Protein AF-I3Y999-F1 (afdb_monomer_lite)

Foldseek 3Di:
DDDPVQVVVVVVCVVVVNPPPQEDEAEPPPPDDDDPGGHYHYDYDDDPPPPCPPPDDD

Organism: Thiocystis violascens (strain ATCC 17096 / DSM 198 / 6111) (NCBI:txid765911)

pLDDT: mean 80.51, std 9.13, range [46.12, 90.56]

Radius of gyration: 18.33 Å; chains: 1; bounding box: 45×26×50 Å

Secondary structure (DSSP, 8-state):
---HHHHHHHHHHHHHTPPTT-EEEEEGGG-PPPPSSSEEEEE-PPPP----------

Sequence (58 aa):
MPSQIETRIEKLENSMGAGPGRVVVLFEDDGQPVPEAGTVIRVRFIEPEVRDDDQTTH

Structure (mmCIF, N/CA/C/O backb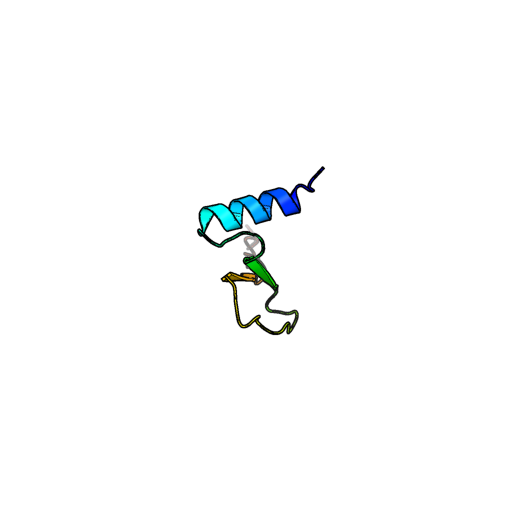one):
data_AF-I3Y999-F1
#
_entry.id   AF-I3Y999-F1
#
loop_
_atom_site.group_PDB
_atom_site.id
_atom_site.type_symbol
_atom_site.label_atom_id
_atom_site.label_alt_id
_atom_site.label_comp_id
_atom_site.label_asym_id
_atom_site.label_entity_id
_atom_site.label_seq_id
_atom_site.pdbx_PDB_ins_code
_atom_site.Cartn_x
_atom_site.Cartn_y
_atom_site.Cartn_z
_atom_site.occupancy
_atom_site.B_iso_or_equiv
_atom_site.auth_seq_id
_atom_site.auth_comp_id
_atom_site.auth_asym_id
_atom_site.auth_atom_id
_atom_site.pdbx_PDB_model_num
ATOM 1 N N . MET A 1 1 ? 11.675 -8.421 15.314 1.00 72.81 1 MET A N 1
ATOM 2 C CA . MET A 1 1 ? 11.886 -7.009 14.928 1.00 72.81 1 MET A CA 1
ATOM 3 C C . MET A 1 1 ? 11.227 -6.817 13.576 1.00 72.81 1 MET A C 1
ATOM 5 O O . MET A 1 1 ? 11.406 -7.717 12.762 1.00 72.81 1 MET A O 1
ATOM 9 N N . PRO A 1 2 ? 10.454 -5.743 13.355 1.00 72.50 2 PRO A N 1
ATOM 10 C CA . PRO A 1 2 ? 9.825 -5.511 12.062 1.00 72.50 2 PRO A CA 1
ATOM 11 C C . PRO A 1 2 ? 10.887 -5.247 10.992 1.00 72.50 2 PRO A C 1
ATOM 13 O O . PRO A 1 2 ? 11.937 -4.655 11.260 1.00 72.50 2 PRO A O 1
ATOM 16 N N . SER A 1 3 ? 10.618 -5.717 9.783 1.00 90.56 3 SER A N 1
ATOM 17 C CA . SER A 1 3 ? 11.432 -5.428 8.610 1.00 90.56 3 SER A CA 1
ATOM 18 C C . SER A 1 3 ? 11.335 -3.946 8.233 1.00 90.56 3 SER A C 1
ATOM 20 O O . SER A 1 3 ? 10.367 -3.253 8.554 1.00 90.56 3 SER A O 1
ATOM 22 N N . GLN A 1 4 ? 12.326 -3.441 7.490 1.00 88.88 4 GLN A N 1
ATOM 23 C CA . GLN A 1 4 ? 12.276 -2.066 6.978 1.00 88.88 4 GLN A CA 1
ATOM 24 C C . GLN A 1 4 ? 11.055 -1.814 6.082 1.00 88.88 4 GLN A C 1
ATOM 26 O O . GLN A 1 4 ? 10.574 -0.684 6.017 1.00 88.88 4 GLN A O 1
ATOM 31 N N . ILE A 1 5 ? 10.569 -2.849 5.391 1.00 85.00 5 ILE A N 1
ATOM 32 C CA . ILE A 1 5 ? 9.383 -2.770 4.536 1.00 85.00 5 ILE A CA 1
ATOM 33 C C . ILE A 1 5 ? 8.139 -2.577 5.406 1.00 85.00 5 ILE A C 1
ATOM 35 O O . ILE A 1 5 ? 7.393 -1.629 5.180 1.00 85.00 5 ILE A O 1
ATOM 39 N N . GLU A 1 6 ? 7.974 -3.390 6.450 1.00 84.75 6 GLU A N 1
ATOM 40 C CA . GLU A 1 6 ? 6.856 -3.277 7.399 1.00 84.75 6 GLU A CA 1
ATOM 41 C C . GLU A 1 6 ? 6.810 -1.888 8.051 1.00 84.75 6 GLU A C 1
ATOM 43 O O . GLU A 1 6 ? 5.770 -1.236 8.036 1.00 84.75 6 GLU A O 1
ATOM 48 N N . THR A 1 7 ? 7.952 -1.361 8.513 1.00 89.44 7 THR A N 1
ATOM 49 C CA . THR A 1 7 ? 8.020 -0.001 9.085 1.00 89.44 7 THR A CA 1
ATOM 50 C C . THR A 1 7 ? 7.664 1.094 8.071 1.00 89.44 7 THR A C 1
ATOM 52 O O . THR A 1 7 ? 7.137 2.143 8.442 1.00 89.44 7 THR A O 1
ATOM 55 N N . ARG A 1 8 ? 7.974 0.904 6.782 1.00 88.62 8 ARG A N 1
ATOM 56 C CA . ARG A 1 8 ? 7.619 1.875 5.733 1.00 88.62 8 ARG A CA 1
ATOM 57 C C . ARG A 1 8 ? 6.130 1.831 5.396 1.00 88.62 8 ARG A C 1
ATOM 59 O O . ARG A 1 8 ? 5.552 2.896 5.198 1.00 88.62 8 ARG A O 1
ATOM 66 N N . ILE A 1 9 ? 5.525 0.645 5.374 1.00 85.94 9 ILE A N 1
ATOM 67 C CA . ILE A 1 9 ? 4.079 0.485 5.169 1.00 85.94 9 ILE A CA 1
ATOM 68 C C . ILE A 1 9 ? 3.317 1.120 6.336 1.00 85.94 9 ILE A C 1
ATOM 70 O O . ILE A 1 9 ? 2.434 1.935 6.101 1.00 85.94 9 ILE A O 1
ATOM 74 N N . GLU A 1 10 ? 3.732 0.874 7.579 1.00 88.25 10 GLU A N 1
ATOM 75 C CA . GLU A 1 10 ? 3.111 1.484 8.765 1.00 88.25 10 GLU A CA 1
ATOM 76 C C . GLU A 1 10 ? 3.155 3.026 8.719 1.00 88.25 10 GLU A C 1
ATOM 78 O O . GLU A 1 10 ? 2.184 3.713 9.041 1.00 88.25 10 GLU A O 1
ATOM 83 N N . LYS A 1 11 ? 4.272 3.613 8.271 1.00 89.81 11 LYS A N 1
ATOM 84 C CA . LYS A 1 11 ? 4.374 5.073 8.086 1.00 89.81 11 LYS A CA 1
ATOM 85 C C . LYS A 1 11 ? 3.418 5.597 7.017 1.00 89.81 11 LYS A C 1
ATOM 87 O O . LYS A 1 11 ? 2.886 6.694 7.172 1.00 89.81 11 LYS A O 1
ATOM 92 N N . LEU A 1 12 ? 3.227 4.834 5.946 1.00 87.81 12 LEU A N 1
ATOM 93 C CA . LEU A 1 12 ? 2.318 5.174 4.857 1.00 87.81 12 LEU A CA 1
ATOM 94 C C . LEU A 1 12 ? 0.849 5.078 5.293 1.00 87.81 12 LEU A C 1
ATOM 96 O O . LEU A 1 12 ? 0.050 5.948 4.965 1.00 87.81 12 LEU A O 1
ATOM 100 N N . GLU A 1 13 ? 0.501 4.066 6.086 1.00 89.31 13 GLU A N 1
ATOM 101 C CA . GLU A 1 13 ? -0.822 3.935 6.708 1.00 89.31 13 GLU A CA 1
ATOM 102 C C . GLU A 1 13 ? -1.144 5.154 7.578 1.00 89.31 13 GLU A C 1
ATOM 104 O O . GLU A 1 13 ? -2.163 5.822 7.377 1.00 89.31 13 GLU A O 1
ATOM 109 N N . ASN A 1 14 ? -0.210 5.515 8.462 1.00 89.38 14 ASN A N 1
ATOM 110 C CA . ASN A 1 14 ? -0.348 6.671 9.344 1.00 89.38 14 ASN A CA 1
ATOM 111 C C . ASN A 1 14 ? -0.466 8.000 8.580 1.00 89.38 14 ASN A C 1
ATOM 113 O O . ASN A 1 14 ? -1.275 8.846 8.960 1.00 89.38 14 ASN A O 1
ATOM 117 N N . SER A 1 15 ? 0.305 8.206 7.504 1.00 89.25 15 SER A N 1
ATOM 118 C CA . SER A 1 15 ? 0.262 9.463 6.740 1.00 89.25 15 SER A CA 1
ATOM 119 C C . SER A 1 15 ? -1.036 9.645 5.952 1.00 89.25 15 SER A C 1
ATOM 121 O O . SER A 1 15 ? -1.474 10.777 5.749 1.00 89.25 15 SER A O 1
ATOM 123 N N . MET A 1 16 ? -1.674 8.548 5.541 1.00 85.81 16 MET A N 1
ATOM 124 C CA . MET A 1 16 ? -2.957 8.573 4.834 1.00 85.81 16 MET A CA 1
ATOM 125 C C . MET A 1 16 ? -4.168 8.548 5.777 1.00 85.81 16 MET A C 1
ATOM 127 O O . MET A 1 16 ? -5.302 8.611 5.306 1.00 85.81 16 MET A O 1
ATOM 131 N N . GLY A 1 17 ? -3.956 8.410 7.092 1.00 86.12 17 GLY A N 1
ATOM 132 C CA . GLY A 1 17 ? -5.035 8.150 8.051 1.00 86.12 17 GLY A CA 1
ATOM 133 C C . GLY A 1 17 ? -5.748 6.814 7.800 1.00 86.12 17 GLY A C 1
ATOM 134 O O . GLY A 1 17 ? -6.877 6.614 8.253 1.00 86.12 17 GLY A O 1
ATOM 135 N N . ALA A 1 18 ? -5.110 5.905 7.058 1.00 78.75 18 ALA A N 1
ATOM 136 C CA . ALA A 1 18 ? -5.612 4.563 6.839 1.00 78.75 18 ALA A CA 1
ATOM 137 C C . ALA A 1 18 ? -5.295 3.746 8.095 1.00 78.75 18 ALA A C 1
ATOM 139 O O . ALA A 1 18 ? -4.154 3.704 8.543 1.00 78.75 18 ALA A O 1
ATOM 140 N N . GLY A 1 19 ? -6.314 3.130 8.699 1.00 81.19 19 GLY A N 1
ATOM 141 C CA . GLY A 1 19 ? -6.102 2.247 9.848 1.00 81.19 19 GLY A CA 1
ATOM 142 C C . GLY A 1 19 ? -5.075 1.141 9.545 1.00 81.19 19 GLY A C 1
ATOM 143 O O . GLY A 1 19 ? -4.837 0.835 8.376 1.00 81.19 19 GLY A O 1
ATOM 144 N N . PRO A 1 20 ? -4.491 0.518 10.579 1.00 83.31 20 PRO A N 1
ATOM 145 C CA . PRO A 1 20 ? -3.448 -0.488 10.404 1.00 83.31 20 PRO A CA 1
ATOM 146 C C . PRO A 1 20 ? -3.924 -1.657 9.535 1.00 83.31 20 PRO A C 1
ATOM 148 O O . PRO A 1 20 ? -5.052 -2.140 9.689 1.00 83.31 20 PRO A O 1
ATOM 151 N N . GLY A 1 21 ? -3.060 -2.108 8.628 1.00 81.12 21 GLY A N 1
ATOM 152 C CA . GLY A 1 21 ? -3.332 -3.198 7.690 1.00 81.12 21 GLY A CA 1
ATOM 153 C C . GLY A 1 21 ? -4.360 -2.863 6.605 1.00 81.12 21 GLY A C 1
ATOM 154 O O . GLY A 1 21 ? -4.928 -3.780 6.012 1.00 81.12 21 GLY A O 1
ATOM 155 N N . ARG A 1 22 ? -4.661 -1.580 6.366 1.00 85.19 22 ARG A N 1
ATOM 156 C CA . ARG A 1 22 ? -5.644 -1.164 5.346 1.00 85.19 22 ARG A CA 1
ATOM 157 C C . ARG A 1 22 ? -5.028 -0.692 4.047 1.00 85.19 22 ARG A C 1
ATOM 159 O O . ARG A 1 22 ? -5.783 -0.341 3.142 1.00 85.19 22 ARG A O 1
ATOM 166 N N . VAL A 1 23 ? -3.705 -0.673 3.941 1.00 85.88 23 VAL A N 1
ATOM 167 C CA . VAL A 1 23 ? -3.027 -0.275 2.709 1.00 85.88 23 VAL A CA 1
ATOM 168 C C . VAL A 1 23 ? -2.594 -1.501 1.931 1.00 85.88 23 VAL A C 1
ATOM 170 O O . VAL A 1 23 ? -1.858 -2.345 2.433 1.00 85.88 23 VAL A O 1
ATOM 173 N N . VAL A 1 24 ? -3.041 -1.572 0.680 1.00 85.06 24 VAL A N 1
ATOM 174 C CA . VAL A 1 24 ? -2.683 -2.646 -0.247 1.00 85.06 24 VAL A CA 1
ATOM 175 C C . VAL A 1 24 ? -1.951 -2.040 -1.433 1.00 85.06 24 VAL A C 1
ATOM 177 O O . VAL A 1 24 ? -2.449 -1.113 -2.072 1.00 85.06 24 VAL A O 1
ATOM 180 N N . VAL A 1 25 ? -0.759 -2.558 -1.718 1.00 84.25 25 VAL A N 1
ATOM 181 C CA . VAL A 1 25 ? 0.049 -2.154 -2.872 1.00 84.25 25 VAL A CA 1
ATOM 182 C C . VAL A 1 25 ? -0.150 -3.184 -3.976 1.00 84.25 25 VAL A C 1
ATOM 184 O O . VAL A 1 25 ? 0.135 -4.361 -3.768 1.00 84.25 25 VAL A O 1
ATOM 187 N N . LEU A 1 26 ? -0.648 -2.739 -5.128 1.00 87.25 26 LEU A N 1
ATOM 188 C CA . LEU A 1 26 ? -0.856 -3.568 -6.314 1.00 87.25 26 LEU A CA 1
ATOM 189 C C . LEU A 1 26 ? 0.037 -3.072 -7.446 1.00 87.25 26 LEU A C 1
ATOM 191 O O . LEU A 1 26 ? 0.091 -1.871 -7.710 1.00 87.25 26 LEU A O 1
ATOM 195 N N . PHE A 1 27 ? 0.693 -3.991 -8.142 1.00 85.88 27 PHE A N 1
ATOM 196 C CA . PHE A 1 27 ? 1.406 -3.684 -9.379 1.00 85.88 27 PHE A CA 1
ATOM 197 C C . PHE A 1 27 ? 0.433 -3.827 -10.553 1.00 85.88 27 PHE A C 1
ATOM 199 O O . PHE A 1 27 ? -0.305 -4.811 -10.615 1.00 85.88 27 PHE A O 1
ATOM 206 N N . GLU A 1 28 ? 0.367 -2.828 -11.441 1.00 78.06 28 GLU A N 1
ATOM 207 C CA . GLU A 1 28 ? -0.640 -2.811 -12.520 1.00 78.06 28 GLU A CA 1
ATOM 208 C C . GLU A 1 28 ? -0.545 -4.031 -13.452 1.00 78.06 28 GLU A C 1
ATOM 210 O O . GLU A 1 28 ? -1.572 -4.510 -13.930 1.00 78.06 28 GLU A O 1
ATOM 215 N N . ASP A 1 29 ? 0.656 -4.573 -13.651 1.00 77.50 29 ASP A N 1
ATOM 216 C CA . ASP A 1 29 ? 0.911 -5.685 -14.573 1.00 77.50 29 ASP A CA 1
ATOM 217 C C . ASP A 1 29 ? 0.594 -7.074 -13.985 1.00 77.50 29 ASP A C 1
ATOM 219 O O . ASP A 1 29 ? 0.537 -8.062 -14.716 1.00 77.50 29 ASP A O 1
ATOM 223 N N . ASP A 1 30 ? 0.339 -7.168 -12.677 1.00 76.38 30 ASP A N 1
ATOM 224 C CA . ASP A 1 30 ? 0.158 -8.448 -11.977 1.00 76.38 30 ASP A CA 1
ATOM 225 C C . ASP A 1 30 ? -1.274 -9.011 -12.084 1.00 76.38 30 ASP A C 1
ATOM 227 O O . ASP A 1 30 ? -1.554 -10.111 -11.603 1.00 76.38 30 ASP A O 1
ATOM 231 N N . GLY A 1 31 ? -2.213 -8.268 -12.687 1.00 77.62 31 GLY A N 1
ATOM 232 C CA . GLY A 1 31 ? -3.603 -8.711 -12.879 1.00 77.62 31 GLY A CA 1
ATOM 233 C C . GLY A 1 31 ? -4.357 -9.013 -11.576 1.00 77.62 31 GLY A C 1
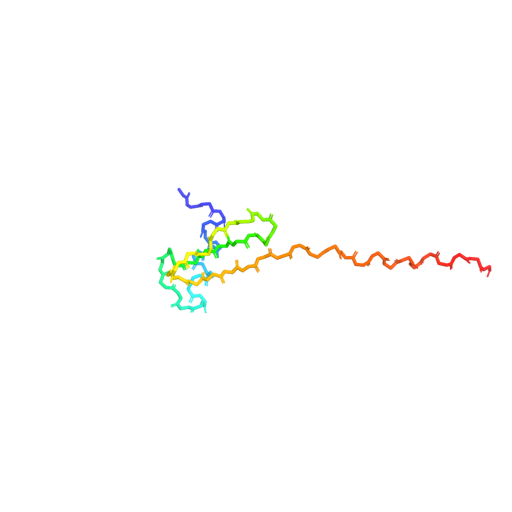ATOM 234 O O . GLY A 1 31 ? -5.372 -9.712 -11.589 1.00 77.62 31 GLY A O 1
ATOM 235 N N . GLN A 1 32 ? -3.859 -8.517 -10.441 1.00 79.88 32 GLN A N 1
ATOM 236 C CA . GLN A 1 32 ? -4.409 -8.835 -9.130 1.00 79.88 32 GLN A CA 1
ATOM 237 C C . GLN A 1 32 ? -5.762 -8.145 -8.901 1.00 79.88 32 GLN A C 1
ATOM 239 O O . GLN A 1 32 ? -5.929 -6.965 -9.228 1.00 79.88 32 GLN A O 1
ATOM 244 N N . PRO A 1 33 ? -6.740 -8.859 -8.313 1.00 80.06 33 PRO A N 1
ATOM 245 C CA . PRO A 1 33 ? -8.035 -8.282 -7.997 1.00 80.06 33 PRO A CA 1
ATOM 246 C C . PRO A 1 33 ? -7.882 -7.170 -6.958 1.00 80.06 33 PRO A C 1
ATOM 248 O O . PRO A 1 33 ? -7.170 -7.305 -5.964 1.00 80.06 33 PRO A O 1
ATOM 251 N N . VAL A 1 34 ? -8.582 -6.061 -7.191 1.00 82.38 34 VAL A N 1
ATOM 252 C CA . VAL A 1 34 ? -8.602 -4.925 -6.270 1.00 82.38 34 VAL A CA 1
ATOM 253 C C . VAL A 1 34 ? -9.481 -5.289 -5.074 1.00 82.38 34 VAL A C 1
ATOM 255 O O . VAL A 1 34 ? -10.651 -5.615 -5.281 1.00 82.38 34 VAL A O 1
ATOM 258 N N . PRO A 1 35 ? -8.963 -5.243 -3.837 1.00 81.06 35 PRO A N 1
ATOM 259 C CA . PRO A 1 35 ? -9.772 -5.536 -2.663 1.00 81.06 35 PRO A CA 1
ATOM 260 C C . PRO A 1 35 ? -10.887 -4.495 -2.493 1.00 81.06 35 PRO A C 1
ATOM 262 O O . PRO A 1 35 ? -10.674 -3.301 -2.699 1.00 81.06 35 PRO A O 1
ATOM 265 N N . GLU A 1 36 ? -12.079 -4.950 -2.095 1.00 79.62 36 GLU A N 1
ATOM 266 C CA . GLU A 1 36 ? -13.278 -4.103 -1.949 1.00 79.62 36 GLU A CA 1
ATOM 267 C C . GLU A 1 36 ? -13.179 -3.090 -0.798 1.00 79.62 36 GLU A C 1
ATOM 269 O O . GLU A 1 36 ? -13.904 -2.097 -0.775 1.00 79.62 36 GLU A O 1
ATOM 274 N N . ALA A 1 37 ? -12.285 -3.329 0.165 1.00 79.94 37 ALA A N 1
ATOM 275 C CA . ALA A 1 37 ? -12.083 -2.474 1.325 1.00 79.94 37 ALA A CA 1
ATOM 276 C C . ALA A 1 37 ? -10.596 -2.183 1.546 1.00 79.94 37 ALA A C 1
ATOM 278 O O . ALA A 1 37 ? -9.752 -3.071 1.438 1.00 79.94 37 ALA A O 1
ATOM 279 N N . GLY A 1 38 ? -10.301 -0.939 1.926 1.00 81.88 38 GLY A N 1
ATOM 280 C CA . GLY A 1 38 ? -8.944 -0.455 2.169 1.00 81.88 38 GLY A CA 1
ATOM 281 C C . GLY A 1 38 ? -8.507 0.609 1.167 1.00 81.88 38 GLY A C 1
ATOM 282 O O . GLY A 1 38 ? -9.207 0.922 0.204 1.00 81.88 38 GLY A O 1
ATOM 283 N N . THR A 1 39 ? -7.345 1.192 1.426 1.00 86.00 39 THR A N 1
ATOM 284 C CA . THR A 1 39 ? -6.694 2.151 0.538 1.00 86.00 39 THR A CA 1
ATOM 285 C C . THR A 1 39 ? -5.771 1.387 -0.401 1.00 86.00 39 THR A C 1
ATOM 287 O O . THR A 1 39 ? -4.816 0.748 0.039 1.00 86.00 39 THR A O 1
ATOM 290 N N . VAL A 1 40 ? -6.051 1.453 -1.702 1.00 87.25 40 VAL A N 1
ATOM 291 C CA . VAL A 1 40 ? -5.281 0.735 -2.723 1.00 87.25 40 VAL A CA 1
ATOM 292 C C . VAL A 1 40 ? -4.324 1.689 -3.423 1.00 87.25 40 VAL A C 1
ATOM 294 O O . VAL A 1 40 ? -4.743 2.702 -3.982 1.00 87.25 40 VAL A O 1
ATOM 297 N N . ILE A 1 41 ? -3.040 1.339 -3.423 1.00 86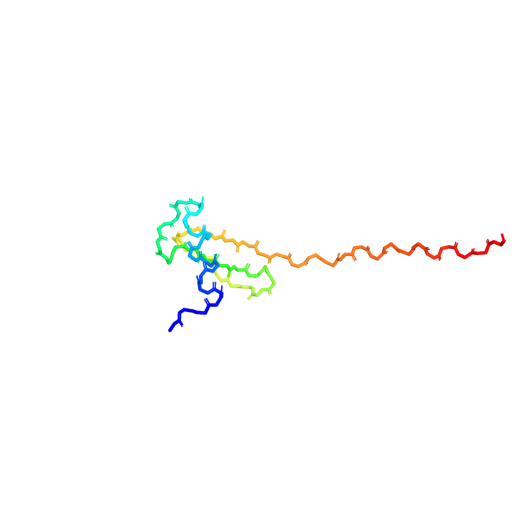.25 41 ILE A N 1
ATOM 298 C CA . ILE A 1 41 ? -1.987 2.052 -4.146 1.00 86.25 41 ILE A CA 1
ATOM 299 C C . ILE A 1 41 ? -1.604 1.209 -5.354 1.00 86.25 41 ILE A C 1
ATOM 301 O O . ILE A 1 41 ? -1.083 0.105 -5.202 1.00 86.25 41 ILE A O 1
ATOM 305 N N . ARG A 1 42 ? -1.858 1.734 -6.554 1.00 87.44 42 ARG A N 1
ATOM 306 C CA . ARG A 1 42 ? -1.424 1.104 -7.802 1.00 87.44 42 ARG A CA 1
ATOM 307 C C . ARG A 1 42 ? -0.064 1.641 -8.207 1.00 87.44 42 ARG A C 1
ATOM 309 O O . ARG A 1 42 ? 0.119 2.853 -8.304 1.00 87.44 42 ARG A O 1
ATOM 316 N N . VAL A 1 43 ? 0.874 0.735 -8.430 1.00 87.56 43 VAL A N 1
ATOM 317 C CA . VAL A 1 43 ? 2.239 1.047 -8.839 1.00 87.56 43 VAL A CA 1
ATOM 318 C C . VAL A 1 43 ? 2.423 0.581 -10.274 1.00 87.56 43 VAL A C 1
ATOM 320 O O . VAL A 1 43 ? 2.224 -0.592 -10.587 1.00 87.56 43 VAL A O 1
ATOM 323 N N . ARG A 1 44 ? 2.829 1.516 -11.132 1.00 87.00 44 ARG A N 1
ATOM 324 C CA . ARG A 1 44 ? 3.253 1.250 -12.503 1.00 87.00 44 ARG A CA 1
ATOM 325 C C . ARG A 1 44 ? 4.721 1.590 -12.635 1.00 87.00 44 ARG A C 1
ATOM 327 O O . ARG A 1 44 ? 5.127 2.700 -12.286 1.00 87.00 44 ARG A O 1
ATOM 334 N N . PHE A 1 45 ? 5.504 0.663 -13.166 1.00 83.88 45 PHE A N 1
ATOM 335 C CA . PHE A 1 45 ? 6.857 0.982 -13.592 1.00 83.88 45 PHE A CA 1
ATOM 336 C C . PHE A 1 45 ? 6.778 1.675 -14.950 1.00 83.88 45 PHE A C 1
ATOM 338 O O . PHE A 1 45 ? 6.260 1.122 -15.916 1.00 83.88 45 PHE A O 1
ATOM 345 N N . ILE A 1 46 ? 7.250 2.917 -15.003 1.00 84.31 46 ILE A N 1
ATOM 346 C CA . ILE A 1 46 ? 7.486 3.618 -16.261 1.00 84.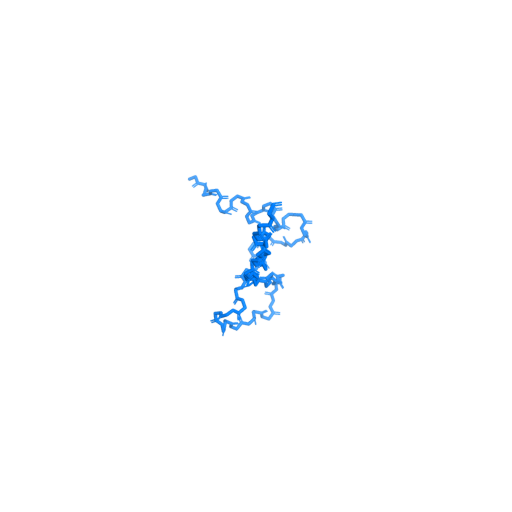31 46 ILE A CA 1
ATOM 347 C C . ILE A 1 46 ? 8.959 3.447 -16.611 1.00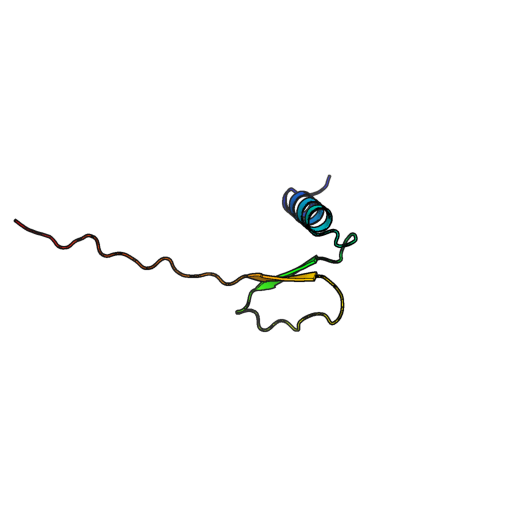 84.31 46 ILE A C 1
ATOM 349 O O . ILE A 1 46 ? 9.831 3.760 -15.797 1.00 84.31 46 ILE A O 1
ATOM 353 N N . GLU A 1 47 ? 9.243 2.919 -17.800 1.00 82.62 47 GLU A N 1
ATOM 354 C CA . GLU A 1 47 ? 10.601 2.973 -18.328 1.00 82.62 47 GLU A CA 1
ATOM 355 C C . GLU A 1 47 ? 10.966 4.450 -18.523 1.00 82.62 47 GLU A C 1
ATOM 357 O O . GLU A 1 47 ? 10.169 5.202 -19.094 1.00 82.62 47 GLU A O 1
ATOM 362 N N . PRO A 1 48 ? 12.120 4.907 -18.006 1.00 79.44 48 PRO A N 1
ATOM 363 C CA . PRO A 1 48 ? 12.577 6.252 -18.300 1.00 79.44 48 PRO A CA 1
ATOM 364 C C . PRO A 1 48 ? 12.773 6.355 -19.812 1.00 79.44 48 PRO A C 1
ATOM 366 O O . PRO A 1 48 ? 13.430 5.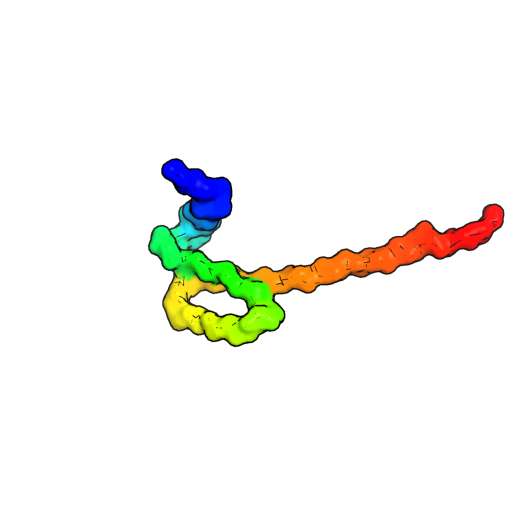500 -20.405 1.00 79.44 48 PRO A O 1
ATOM 369 N N . GLU A 1 49 ? 12.206 7.389 -20.436 1.00 77.38 49 GLU A N 1
ATOM 370 C CA . GLU A 1 49 ? 12.496 7.683 -21.836 1.00 77.38 49 GLU A CA 1
ATOM 371 C C . GLU A 1 49 ? 14.013 7.830 -21.969 1.00 77.38 49 GLU A C 1
ATOM 373 O O . GLU A 1 49 ? 14.619 8.731 -21.378 1.00 77.38 49 GLU A O 1
ATOM 378 N N . VAL A 1 50 ? 14.639 6.903 -22.695 1.00 73.44 50 VAL A N 1
ATOM 379 C CA . VAL A 1 50 ? 16.045 7.017 -23.061 1.00 73.44 50 VAL A CA 1
ATOM 380 C C . VAL A 1 50 ? 16.125 8.238 -23.967 1.00 73.44 50 VAL A C 1
ATOM 382 O O . VAL A 1 50 ? 15.785 8.181 -25.144 1.00 73.44 50 VAL A O 1
ATOM 385 N N . ARG A 1 51 ? 16.504 9.388 -23.404 1.00 66.56 51 ARG A N 1
ATOM 386 C CA . ARG A 1 51 ? 16.980 10.501 -24.217 1.00 66.56 51 ARG A CA 1
ATOM 387 C C . ARG A 1 51 ? 18.305 10.041 -24.800 1.00 66.56 51 ARG A C 1
ATOM 389 O O . ARG A 1 51 ? 19.313 10.050 -24.096 1.00 66.56 51 ARG A O 1
ATOM 396 N N . ASP A 1 52 ? 18.287 9.632 -26.064 1.00 65.25 52 ASP A N 1
ATOM 397 C CA . ASP A 1 52 ? 19.474 9.625 -26.913 1.00 65.25 52 ASP A CA 1
ATOM 398 C C . ASP A 1 52 ? 19.988 11.073 -27.012 1.00 65.25 52 ASP A C 1
ATOM 400 O O . ASP A 1 52 ? 19.725 11.796 -27.969 1.00 65.25 52 ASP A O 1
ATOM 404 N N . ASP A 1 53 ? 20.705 11.528 -25.983 1.00 63.31 53 ASP A N 1
ATOM 405 C CA . ASP A 1 53 ? 21.535 12.738 -26.009 1.00 63.31 53 ASP A CA 1
ATOM 406 C C . ASP A 1 53 ? 22.909 12.418 -26.652 1.00 63.31 53 ASP A C 1
ATOM 408 O O . ASP A 1 53 ? 23.926 13.020 -26.326 1.00 63.31 53 ASP A O 1
ATOM 412 N N . ASP A 1 54 ? 22.936 11.455 -27.583 1.00 61.84 54 ASP A N 1
ATOM 413 C CA . ASP A 1 54 ? 24.057 11.173 -28.483 1.00 61.84 54 ASP A CA 1
ATOM 414 C C . ASP A 1 54 ? 23.614 11.437 -29.932 1.00 61.84 54 ASP A C 1
ATOM 416 O O . ASP A 1 54 ? 23.449 10.539 -30.755 1.00 61.84 54 ASP A O 1
ATOM 420 N N . GLN A 1 55 ? 23.375 12.712 -30.253 1.00 57.16 55 GLN A N 1
ATOM 421 C CA . GLN A 1 55 ? 23.659 13.184 -31.606 1.00 57.16 55 GLN A CA 1
ATOM 422 C C . GLN A 1 55 ? 25.091 13.711 -31.627 1.00 57.16 55 GLN A C 1
ATOM 424 O O . GLN A 1 55 ? 25.412 14.818 -31.202 1.00 57.16 55 GLN A O 1
ATOM 429 N N . THR A 1 56 ? 25.934 12.809 -32.094 1.00 66.25 56 THR A N 1
ATOM 430 C CA . THR A 1 56 ? 27.354 12.880 -32.392 1.00 66.25 56 THR A CA 1
ATOM 431 C C . THR A 1 56 ? 27.712 14.015 -33.379 1.00 66.25 56 THR A C 1
ATOM 433 O O . THR A 1 56 ? 26.926 14.339 -34.265 1.00 66.25 56 THR A O 1
ATOM 436 N N . THR A 1 57 ? 28.970 14.491 -33.300 1.00 63.88 57 THR A N 1
ATOM 437 C CA . THR A 1 57 ? 29.782 15.038 -34.423 1.00 63.88 57 THR A CA 1
ATOM 438 C C . THR A 1 57 ? 29.459 16.492 -34.844 1.00 63.88 57 THR A C 1
ATOM 440 O O . THR A 1 57 ? 28.376 16.781 -35.329 1.00 63.88 57 THR A O 1
ATOM 443 N N . HIS A 1 58 ? 30.356 17.482 -34.726 1.00 46.12 58 HIS A N 1
ATOM 444 C CA . HIS A 1 58 ? 31.723 17.542 -35.259 1.00 46.12 58 HIS A CA 1
ATOM 445 C C . HIS A 1 58 ? 32.535 18.691 -34.636 1.00 46.12 58 HIS A C 1
ATOM 447 O O . HIS A 1 58 ? 31.909 19.697 -34.233 1.00 46.12 58 HIS A O 1
#